Protein AF-A0A1Z9M525-F1 (afdb_monomer_lite)

Radius of gyration: 20.47 Å; chains: 1; bounding box: 75×31×43 Å

pLDDT: mean 84.36, std 9.13, range [52.97, 94.06]

Foldseek 3Di:
DEAEEEEEPLLQQPDPCVVVLLVLVLVLVVVVQAYEYEYEYEVPSDDPVSVVVVCVVCVVPCPHHYHYYYDDDADPPRAHAEYEEEPVPDDPDPRYNHYDYDPHSVCVSVSSVVSSVVSCVVPDDDDPDDDDDPPPPPPPPDDD

Secondary structure (DSSP, 8-state):
--EEEEEESTTTTTSTTHHHHHHHHHHHHHTT--EEEEEEE-TTTS-HHHHHHHHHHHTTT--S-EEEEES----TT--EEEEEEEGGG----TTEEEEEEESSGGGHHHHHHHHHHHHHHHHSPPPP-PPPP-----------

Structure (mmCIF, N/CA/C/O backbone):
data_AF-A0A1Z9M525-F1
#
_entry.id   AF-A0A1Z9M525-F1
#
loop_
_atom_site.group_PDB
_atom_site.id
_atom_site.type_symbol
_atom_site.label_atom_id
_atom_site.label_alt_id
_atom_site.label_comp_id
_atom_site.label_asym_id
_atom_site.label_entity_id
_atom_site.label_seq_id
_atom_site.pdbx_PDB_ins_code
_atom_site.Cartn_x
_atom_site.Cartn_y
_atom_site.Cartn_z
_atom_site.occupancy
_atom_site.B_iso_or_equiv
_atom_site.auth_seq_id
_atom_site.auth_comp_id
_atom_site.auth_asym_id
_atom_site.auth_atom_id
_atom_site.pdbx_PDB_model_num
ATOM 1 N N . MET A 1 1 ? 4.925 -6.271 -17.897 1.00 69.62 1 MET A N 1
ATOM 2 C CA . MET A 1 1 ? 5.299 -6.653 -16.516 1.00 69.62 1 MET A CA 1
ATOM 3 C C . MET A 1 1 ? 4.060 -6.554 -15.642 1.00 69.62 1 MET A C 1
ATOM 5 O O . MET A 1 1 ? 3.316 -5.602 -15.826 1.00 69.62 1 MET A O 1
ATOM 9 N N . LYS A 1 2 ? 3.788 -7.535 -14.770 1.00 75.19 2 LYS A N 1
ATOM 10 C CA . LYS A 1 2 ? 2.651 -7.465 -13.837 1.00 75.19 2 LYS A CA 1
ATOM 11 C C . LYS A 1 2 ? 3.128 -6.794 -12.551 1.00 75.19 2 LYS A C 1
ATOM 13 O O . LYS A 1 2 ? 4.045 -7.304 -11.916 1.00 75.19 2 LYS A O 1
ATOM 18 N N . VAL A 1 3 ? 2.536 -5.654 -12.222 1.00 87.75 3 VAL A N 1
ATOM 19 C CA . VAL A 1 3 ? 2.838 -4.876 -11.019 1.00 87.75 3 VAL A CA 1
ATOM 20 C C . VAL A 1 3 ? 1.729 -5.157 -10.009 1.00 87.75 3 VAL A C 1
ATOM 22 O O . VAL A 1 3 ? 0.554 -5.192 -10.376 1.00 87.75 3 VAL A O 1
ATOM 25 N N . ASN A 1 4 ? 2.079 -5.413 -8.755 1.00 90.81 4 ASN A N 1
ATOM 26 C CA . ASN A 1 4 ? 1.104 -5.481 -7.676 1.00 90.81 4 ASN A CA 1
ATOM 27 C C . ASN A 1 4 ? 1.599 -4.661 -6.483 1.00 90.81 4 ASN A C 1
ATOM 29 O O . ASN A 1 4 ? 2.805 -4.478 -6.305 1.00 90.81 4 ASN A O 1
ATOM 33 N N . VAL A 1 5 ? 0.652 -4.123 -5.726 1.00 92.38 5 VAL A N 1
ATOM 34 C CA . VAL A 1 5 ? 0.922 -3.371 -4.507 1.00 92.38 5 VAL A CA 1
ATOM 35 C C . VAL A 1 5 ? 0.124 -3.987 -3.377 1.00 92.38 5 VAL A C 1
ATOM 37 O O . VAL A 1 5 ? -1.062 -4.294 -3.534 1.00 92.38 5 VAL A O 1
ATOM 40 N N . ARG A 1 6 ? 0.795 -4.199 -2.252 1.00 92.69 6 ARG A N 1
ATOM 41 C CA . ARG A 1 6 ? 0.212 -4.740 -1.037 1.00 92.69 6 ARG A CA 1
ATOM 42 C C . ARG A 1 6 ? 0.287 -3.703 0.078 1.00 92.69 6 ARG A C 1
ATOM 44 O O . ARG A 1 6 ? 1.295 -3.017 0.207 1.00 92.69 6 ARG A O 1
ATOM 51 N N . MET A 1 7 ? -0.789 -3.575 0.850 1.00 92.94 7 MET A N 1
ATOM 52 C CA . MET A 1 7 ? -0.864 -2.656 1.989 1.00 92.94 7 MET A CA 1
ATOM 53 C C . MET A 1 7 ? -1.867 -3.138 3.036 1.00 92.94 7 MET A C 1
ATOM 55 O O . MET A 1 7 ? -2.770 -3.922 2.725 1.00 92.94 7 MET A O 1
ATOM 59 N N . ASN A 1 8 ? -1.712 -2.652 4.265 1.00 91.88 8 ASN A N 1
ATOM 60 C CA . ASN A 1 8 ? -2.633 -2.957 5.350 1.00 91.88 8 ASN A CA 1
ATOM 61 C C . ASN A 1 8 ? -3.851 -2.014 5.320 1.00 91.88 8 ASN A C 1
ATOM 63 O O . ASN A 1 8 ? -3.703 -0.793 5.371 1.00 91.88 8 ASN A O 1
ATOM 67 N N . LEU A 1 9 ? -5.048 -2.591 5.239 1.00 91.12 9 LEU A N 1
ATOM 68 C CA . LEU A 1 9 ? -6.333 -1.898 5.199 1.00 91.12 9 LEU A CA 1
ATOM 69 C C . LEU A 1 9 ? -6.651 -1.198 6.524 1.00 91.12 9 LEU A C 1
ATOM 71 O O . LEU A 1 9 ? -7.127 -0.064 6.515 1.00 91.12 9 LEU A O 1
ATOM 75 N N . SER A 1 10 ? -6.353 -1.831 7.663 1.00 90.06 10 SER A N 1
ATOM 76 C CA . SER A 1 10 ? -6.697 -1.284 8.986 1.00 90.06 10 SER A CA 1
ATOM 77 C C . SER A 1 10 ? -5.984 0.040 9.282 1.00 90.06 10 SER A C 1
ATOM 79 O O . SER A 1 10 ? -6.476 0.877 10.039 1.00 90.06 10 SER A O 1
ATOM 81 N N . HIS A 1 11 ? -4.838 0.275 8.640 1.00 87.94 11 HIS A N 1
ATOM 82 C CA . HIS A 1 11 ? -4.040 1.470 8.876 1.00 87.94 11 HIS A CA 1
ATOM 83 C C . HIS A 1 11 ? -4.641 2.729 8.259 1.00 87.94 11 HIS A C 1
ATOM 85 O O . HIS A 1 11 ? -4.282 3.807 8.720 1.00 87.94 11 HIS A O 1
ATOM 91 N N . PHE A 1 12 ? -5.534 2.635 7.272 1.00 89.69 12 PHE A N 1
ATOM 92 C CA . PHE A 1 12 ? -6.150 3.813 6.649 1.00 89.69 12 PHE A CA 1
ATOM 93 C C . PHE A 1 12 ? -7.679 3.810 6.674 1.00 89.69 12 PHE A C 1
ATOM 95 O O . PHE A 1 12 ? -8.269 4.867 6.476 1.00 89.69 12 PHE A O 1
ATOM 102 N N . LEU A 1 13 ? -8.319 2.672 6.937 1.00 89.44 13 LEU A N 1
ATOM 103 C CA . LEU A 1 13 ? -9.774 2.572 7.001 1.00 89.44 13 LEU A CA 1
ATOM 104 C C . LEU A 1 13 ? -10.361 3.398 8.158 1.00 89.44 13 LEU A C 1
ATOM 106 O O . LEU A 1 13 ? -9.855 3.354 9.280 1.00 89.44 13 LEU A O 1
ATOM 110 N N . ASN A 1 14 ? -11.445 4.127 7.888 1.00 86.56 14 ASN A N 1
ATOM 111 C CA . ASN A 1 14 ? -12.120 5.064 8.790 1.00 86.56 14 ASN A CA 1
ATOM 112 C C . ASN A 1 14 ? -11.228 6.219 9.291 1.00 86.56 14 ASN A C 1
ATOM 114 O O . ASN A 1 14 ? -11.523 6.843 10.316 1.00 86.56 14 ASN A O 1
ATOM 118 N N . LYS A 1 15 ? -10.138 6.539 8.580 1.00 88.38 15 LYS A N 1
ATOM 119 C CA . LYS A 1 15 ? -9.216 7.628 8.950 1.00 88.38 15 LYS A CA 1
ATOM 120 C C . LYS A 1 15 ? -9.316 8.809 8.002 1.00 88.38 15 LYS A C 1
ATOM 122 O O . LYS A 1 15 ? -9.737 8.704 6.856 1.00 88.38 15 LYS A O 1
ATOM 127 N N . LYS A 1 16 ? -8.845 9.968 8.472 1.00 88.12 16 LYS A N 1
ATOM 128 C CA . LYS A 1 16 ? -8.889 11.238 7.722 1.00 88.12 16 LYS A CA 1
ATOM 129 C C . LYS A 1 16 ? -8.166 11.184 6.370 1.00 88.12 16 LYS A C 1
ATOM 131 O O . LYS A 1 16 ? -8.457 11.990 5.493 1.00 88.12 16 LYS A O 1
ATOM 136 N N . PHE A 1 17 ? -7.206 10.275 6.209 1.00 88.25 17 PHE A N 1
ATOM 137 C CA . PHE A 1 17 ? -6.415 10.124 4.989 1.00 88.25 17 PHE A CA 1
ATOM 138 C C . PHE A 1 17 ? -6.875 8.970 4.087 1.00 88.25 17 PHE A C 1
ATOM 140 O O . PHE A 1 17 ? -6.264 8.763 3.042 1.00 88.25 17 PHE A O 1
ATOM 147 N N . GLU A 1 18 ? -7.960 8.265 4.424 1.00 88.69 18 GLU A N 1
ATOM 148 C CA . GLU A 1 18 ? -8.534 7.196 3.593 1.00 88.69 18 GLU A CA 1
ATOM 149 C C . GLU A 1 18 ? -8.792 7.672 2.160 1.00 88.69 18 GLU A C 1
ATOM 151 O O . GLU A 1 18 ? -8.277 7.116 1.191 1.00 88.69 18 GLU A O 1
ATOM 156 N N . GLU A 1 19 ? -9.506 8.788 2.022 1.00 89.25 19 GLU A N 1
ATOM 157 C CA . GLU A 1 19 ? -9.815 9.363 0.717 1.00 89.25 19 GLU A CA 1
ATOM 158 C C . GLU A 1 19 ? -8.544 9.781 -0.040 1.00 89.25 19 GLU A C 1
ATOM 160 O O . GLU A 1 19 ? -8.460 9.631 -1.260 1.00 89.25 19 GLU A O 1
ATOM 165 N N . GLN A 1 20 ? -7.514 10.247 0.673 1.00 91.25 20 GLN A N 1
ATOM 166 C CA . GLN A 1 20 ? -6.233 10.613 0.066 1.00 91.25 20 GLN A CA 1
ATOM 167 C C . GLN A 1 20 ? -5.493 9.389 -0.486 1.00 91.25 20 GLN A C 1
ATOM 169 O O . GLN A 1 20 ? -4.917 9.467 -1.574 1.00 91.25 20 GLN A O 1
ATOM 174 N N . VAL A 1 21 ? -5.535 8.257 0.224 1.00 91.19 21 VAL A N 1
ATOM 175 C CA . VAL A 1 21 ? -4.983 6.970 -0.228 1.00 91.19 21 VAL A CA 1
ATOM 176 C C . VAL A 1 21 ? -5.675 6.532 -1.518 1.00 91.19 21 VAL A C 1
ATOM 178 O O . VAL A 1 21 ? -5.000 6.257 -2.514 1.00 91.19 21 VAL A O 1
ATOM 181 N N . ILE A 1 22 ? -7.011 6.559 -1.547 1.00 90.19 22 ILE A N 1
ATOM 182 C CA . ILE A 1 22 ? -7.789 6.188 -2.737 1.00 90.19 22 ILE A CA 1
ATOM 183 C C . ILE A 1 22 ? -7.511 7.132 -3.911 1.00 90.19 22 ILE A C 1
ATOM 185 O O . ILE A 1 22 ? -7.249 6.671 -5.022 1.00 90.19 22 ILE A O 1
ATOM 189 N N . ASN A 1 23 ? -7.480 8.445 -3.674 1.00 90.81 23 ASN A N 1
ATOM 190 C CA . ASN A 1 23 ? -7.170 9.438 -4.706 1.00 90.81 23 ASN A CA 1
ATOM 191 C C . ASN A 1 23 ? -5.783 9.206 -5.328 1.00 90.81 23 ASN A C 1
ATOM 193 O O . ASN A 1 23 ? -5.609 9.341 -6.542 1.00 90.81 23 ASN A O 1
ATOM 197 N N . LYS A 1 24 ? -4.784 8.831 -4.519 1.00 90.31 24 LYS A N 1
ATOM 198 C CA . LYS A 1 24 ? -3.447 8.487 -5.024 1.00 90.31 24 LYS A CA 1
ATOM 199 C C . LYS A 1 24 ? -3.460 7.212 -5.858 1.00 90.31 24 LYS A C 1
ATOM 201 O O . LYS A 1 24 ? -2.864 7.202 -6.933 1.00 90.31 24 LYS A O 1
ATOM 206 N N . LEU A 1 25 ? -4.144 6.166 -5.404 1.00 89.62 25 LEU A N 1
ATOM 207 C CA . LEU A 1 25 ? -4.290 4.919 -6.157 1.00 89.62 25 LEU A CA 1
ATOM 208 C C . LEU A 1 25 ? -4.963 5.155 -7.520 1.00 89.62 25 LEU A C 1
ATOM 210 O O . LEU A 1 25 ? -4.487 4.660 -8.547 1.00 89.62 25 LEU A O 1
ATOM 214 N N . GLU A 1 26 ? -6.013 5.975 -7.549 1.00 88.44 26 GLU A N 1
ATOM 215 C CA . GLU A 1 26 ? -6.703 6.377 -8.777 1.00 88.44 26 GLU A CA 1
ATOM 216 C C . GLU A 1 26 ? -5.766 7.152 -9.716 1.00 88.44 26 GLU A C 1
ATOM 218 O O . GLU A 1 26 ? -5.701 6.870 -10.914 1.00 88.44 26 GLU A O 1
ATOM 223 N N . LYS A 1 27 ? -4.973 8.085 -9.175 1.00 88.75 27 LYS A N 1
ATOM 224 C CA . LYS A 1 27 ? -3.974 8.838 -9.945 1.00 88.75 27 LYS A CA 1
ATOM 225 C C . LYS A 1 27 ? -2.918 7.924 -10.570 1.00 88.75 27 LYS A C 1
ATOM 227 O O . LYS A 1 27 ? -2.604 8.080 -11.744 1.00 88.75 27 LYS A O 1
ATOM 232 N N . ILE A 1 28 ? -2.413 6.944 -9.822 1.00 87.44 28 ILE A N 1
ATOM 233 C CA . ILE A 1 28 ? -1.436 5.969 -10.332 1.00 87.44 28 ILE A CA 1
ATOM 234 C C . ILE A 1 28 ? -2.041 5.136 -11.466 1.00 87.44 28 ILE A C 1
ATOM 236 O O . ILE A 1 28 ? -1.365 4.830 -12.447 1.00 87.44 28 ILE A O 1
ATOM 240 N N . HIS A 1 29 ? -3.322 4.782 -11.356 1.00 84.75 29 HIS A N 1
ATOM 241 C CA . HIS A 1 29 ? -4.015 4.055 -12.412 1.00 84.75 29 HIS A CA 1
ATOM 242 C C . HIS A 1 29 ? -4.194 4.905 -13.682 1.00 84.75 29 HIS A C 1
ATOM 244 O O . HIS A 1 29 ? -3.995 4.401 -14.789 1.00 84.75 29 HIS A O 1
ATOM 250 N N . LYS A 1 30 ? -4.502 6.204 -13.530 1.00 84.50 30 LYS A N 1
ATOM 251 C CA . LYS A 1 30 ? -4.602 7.170 -14.642 1.00 84.50 30 LYS A CA 1
ATOM 252 C C . LYS A 1 30 ? -3.288 7.345 -15.403 1.00 84.50 30 LYS A C 1
ATOM 254 O O . LYS A 1 30 ? -3.324 7.500 -16.620 1.00 84.50 30 LYS A O 1
ATOM 259 N N . ASP A 1 31 ? -2.143 7.190 -14.740 1.00 82.56 31 ASP A N 1
ATOM 260 C CA . ASP A 1 31 ? -0.813 7.188 -15.374 1.00 82.56 31 ASP A CA 1
ATOM 261 C C . ASP A 1 31 ? -0.544 5.913 -16.220 1.00 82.56 31 ASP A C 1
ATOM 263 O O . ASP A 1 31 ? 0.596 5.592 -16.555 1.00 82.56 31 ASP A O 1
ATOM 267 N N . SER A 1 32 ? -1.602 5.185 -16.615 1.00 73.94 32 SER A N 1
ATOM 268 C CA . SER A 1 32 ? -1.595 3.981 -17.463 1.00 73.94 32 SER A CA 1
ATOM 269 C C . SER A 1 32 ? -0.840 2.784 -16.876 1.00 73.94 32 SER A C 1
ATOM 271 O O . SER A 1 32 ? -0.532 1.812 -17.574 1.00 73.94 32 SER A O 1
ATOM 273 N N . ILE A 1 33 ? -0.584 2.807 -15.568 1.00 78.25 33 ILE A N 1
ATOM 274 C CA . ILE A 1 33 ? 0.035 1.703 -14.843 1.00 78.25 33 ILE A CA 1
ATOM 275 C C . ILE A 1 33 ? -1.063 0.690 -14.502 1.00 78.25 33 ILE A C 1
ATOM 277 O O . ILE A 1 33 ? -1.929 0.922 -13.658 1.00 78.25 33 ILE A O 1
ATOM 281 N N . LYS A 1 34 ? -1.033 -0.470 -15.162 1.00 82.69 34 LYS A N 1
ATOM 282 C CA . LYS A 1 34 ? -1.912 -1.600 -14.828 1.00 82.69 34 LYS A CA 1
ATOM 283 C C . LYS A 1 34 ? -1.325 -2.360 -13.643 1.00 82.69 34 LYS A C 1
ATOM 285 O O . LYS A 1 34 ? -0.282 -3.002 -13.787 1.00 82.69 34 LYS A O 1
ATOM 290 N N . TYR A 1 35 ? -2.004 -2.317 -12.501 1.00 87.44 35 TYR A N 1
ATOM 291 C CA . TYR A 1 35 ? -1.576 -3.015 -11.294 1.00 87.44 35 TYR A CA 1
ATOM 292 C C . TYR A 1 35 ? -2.721 -3.731 -10.578 1.00 87.44 35 TYR A C 1
ATOM 294 O O . TYR A 1 35 ? -3.896 -3.474 -10.833 1.00 87.44 35 TYR A O 1
ATOM 302 N N . TYR A 1 36 ? -2.345 -4.652 -9.693 1.00 90.44 36 TYR A N 1
ATOM 303 C CA . TYR A 1 36 ? -3.247 -5.359 -8.788 1.00 90.44 36 TYR A CA 1
ATOM 304 C C . TYR A 1 36 ? -3.064 -4.833 -7.367 1.00 90.44 36 TYR A C 1
ATOM 306 O O . TYR A 1 36 ? -1.931 -4.753 -6.893 1.00 90.44 36 TYR A O 1
ATOM 314 N N . LEU A 1 37 ? -4.159 -4.499 -6.692 1.00 9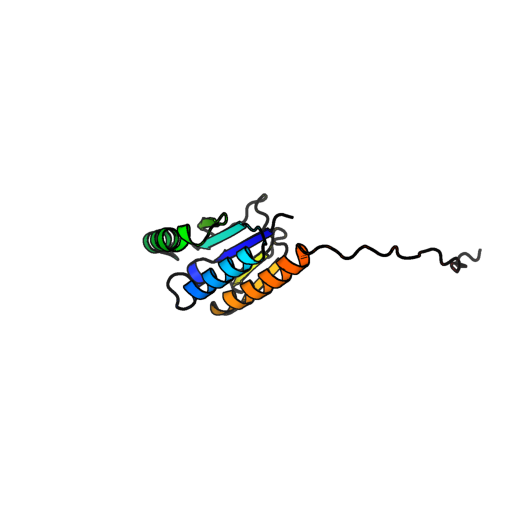1.31 37 LEU A N 1
ATOM 315 C CA . LEU A 1 37 ? -4.134 -4.056 -5.301 1.00 91.31 37 LEU A CA 1
ATOM 316 C C . LEU A 1 37 ? -4.459 -5.235 -4.386 1.00 91.31 37 LEU A C 1
ATOM 318 O O . LEU A 1 37 ? -5.452 -5.926 -4.596 1.00 91.31 37 LEU A O 1
ATOM 322 N N . THR A 1 38 ? -3.621 -5.476 -3.383 1.00 92.38 38 THR A N 1
ATOM 323 C CA . THR A 1 38 ? -3.880 -6.453 -2.321 1.00 92.38 38 THR A CA 1
ATOM 324 C C . THR A 1 38 ? -3.950 -5.728 -0.988 1.00 92.38 38 THR A C 1
ATOM 326 O O . THR A 1 38 ? -2.958 -5.191 -0.503 1.00 92.38 38 THR A O 1
ATOM 329 N N . LEU A 1 39 ? -5.132 -5.716 -0.400 1.00 92.62 39 LEU A N 1
ATOM 330 C CA . LEU A 1 39 ? -5.399 -5.174 0.917 1.00 92.62 39 LEU A CA 1
ATOM 331 C C . LEU A 1 39 ? -5.453 -6.338 1.897 1.00 92.62 39 LEU A C 1
ATOM 333 O O . LEU A 1 39 ? -6.068 -7.365 1.612 1.00 92.62 39 LEU A O 1
ATOM 337 N N . TRP A 1 40 ? -4.798 -6.200 3.037 1.00 92.50 40 TRP A N 1
ATOM 338 C CA . TRP A 1 40 ? -4.885 -7.190 4.102 1.00 92.50 40 TRP A CA 1
ATOM 339 C C . TRP A 1 40 ? -5.202 -6.521 5.430 1.00 92.50 40 TRP A C 1
ATOM 341 O O . TRP A 1 40 ? -4.943 -5.335 5.577 1.00 92.50 40 TRP A O 1
ATOM 351 N N . TYR A 1 41 ? -5.790 -7.246 6.370 1.00 91.44 41 TYR A N 1
ATOM 352 C CA . TYR A 1 41 ? -6.029 -6.761 7.729 1.00 91.44 41 TYR A CA 1
ATOM 353 C C . TYR A 1 41 ? -5.925 -7.919 8.714 1.00 91.44 41 TYR A C 1
ATOM 355 O O . TYR A 1 41 ? -6.176 -9.066 8.348 1.00 91.44 41 TYR A O 1
ATOM 363 N N . GLU A 1 42 ? -5.542 -7.635 9.953 1.00 88.19 42 GLU A N 1
ATOM 364 C CA . GLU A 1 42 ? -5.484 -8.651 11.008 1.00 88.19 42 GLU A CA 1
ATOM 365 C C . GLU A 1 42 ? -6.897 -9.038 11.448 1.00 88.19 42 GLU A C 1
ATOM 367 O O . GLU A 1 42 ? -7.803 -8.197 11.458 1.00 88.19 42 GLU A O 1
ATOM 372 N N . ASP A 1 43 ? -7.098 -10.302 11.817 1.00 85.62 43 ASP A N 1
ATOM 373 C CA . ASP A 1 43 ? -8.402 -10.755 12.293 1.00 85.62 43 ASP A CA 1
ATOM 374 C C . ASP A 1 43 ? -8.815 -9.973 13.553 1.00 85.62 43 ASP A C 1
ATOM 376 O O . ASP A 1 43 ? -8.019 -9.759 14.466 1.00 85.62 43 ASP A O 1
ATOM 380 N N . GLY A 1 44 ? -10.044 -9.460 13.564 1.00 81.56 44 GLY A N 1
ATOM 381 C CA . GLY A 1 44 ? -10.552 -8.572 14.615 1.00 81.56 44 GLY A CA 1
ATOM 382 C C . GLY A 1 44 ? -10.087 -7.108 14.561 1.00 81.56 44 GLY A C 1
ATOM 383 O O . GLY A 1 44 ? -10.645 -6.286 15.287 1.00 81.56 44 GLY A O 1
ATOM 384 N N . SER A 1 45 ? -9.136 -6.734 13.692 1.00 82.94 45 SER A N 1
ATOM 385 C CA . SER A 1 45 ? -8.681 -5.331 13.576 1.00 82.94 45 SER A CA 1
ATOM 386 C C . SER A 1 45 ? -9.685 -4.414 12.872 1.00 82.94 45 SER A C 1
ATOM 388 O O . SER A 1 45 ? -9.680 -3.201 13.077 1.00 82.94 45 SER A O 1
ATOM 390 N N . VAL A 1 46 ? -10.563 -4.988 12.047 1.00 85.56 46 VAL A N 1
ATOM 391 C CA . VAL A 1 46 ? -11.563 -4.263 11.263 1.00 85.56 46 VAL A CA 1
ATOM 392 C C . VAL A 1 46 ? -12.920 -4.944 11.408 1.00 85.56 46 VAL A C 1
ATOM 394 O O . VAL A 1 46 ? -13.020 -6.169 11.334 1.00 85.56 46 VAL A O 1
ATOM 397 N N . LYS A 1 47 ? -13.992 -4.158 11.573 1.00 88.12 47 LYS A N 1
ATOM 398 C CA . LYS A 1 47 ? -15.358 -4.696 11.586 1.00 88.12 47 LYS A CA 1
ATOM 399 C C . LYS A 1 47 ? -15.789 -5.063 10.171 1.00 88.12 47 LYS A C 1
ATOM 401 O O . LYS A 1 47 ? -15.578 -4.299 9.232 1.00 88.12 47 LYS A O 1
ATOM 406 N N . SER A 1 48 ? -16.485 -6.186 10.016 1.00 85.44 48 SER A N 1
ATOM 407 C CA . SER A 1 48 ? -16.987 -6.618 8.704 1.00 85.44 48 SER A CA 1
ATOM 408 C C . SER A 1 48 ? -17.887 -5.575 8.030 1.00 85.44 48 SER A C 1
ATOM 410 O O . SER A 1 48 ? -17.901 -5.485 6.804 1.00 85.44 48 SER A O 1
ATOM 412 N N . ASP A 1 49 ? -18.607 -4.768 8.811 1.00 88.12 49 ASP A N 1
ATOM 413 C CA . ASP A 1 49 ? -19.457 -3.696 8.285 1.00 88.12 49 ASP A CA 1
ATOM 414 C C . ASP A 1 49 ? -18.644 -2.543 7.681 1.00 88.12 49 ASP A C 1
ATOM 416 O O . ASP A 1 49 ? -19.024 -2.015 6.636 1.00 88.12 49 ASP A O 1
ATOM 420 N N . ASP A 1 50 ? -17.486 -2.215 8.263 1.00 88.75 50 ASP A N 1
ATOM 421 C CA . ASP A 1 50 ? -16.583 -1.192 7.726 1.00 88.75 50 ASP A CA 1
ATOM 422 C C . ASP A 1 50 ? -15.965 -1.648 6.396 1.00 88.75 50 ASP A C 1
ATOM 424 O O . ASP A 1 50 ? -15.890 -0.872 5.445 1.00 88.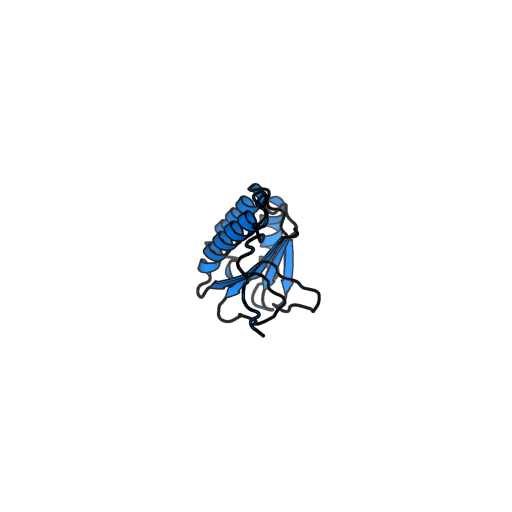75 50 ASP A O 1
ATOM 428 N N . VAL A 1 51 ? -15.601 -2.933 6.281 1.00 87.94 51 VAL A N 1
ATOM 429 C CA . VAL A 1 51 ? -15.107 -3.507 5.014 1.00 87.94 51 VAL A CA 1
ATOM 430 C C . VAL A 1 51 ? -16.190 -3.472 3.937 1.00 87.94 51 VAL A C 1
ATOM 432 O O . VAL A 1 51 ? -15.916 -3.101 2.798 1.00 87.94 51 VAL A O 1
ATOM 435 N N . LYS A 1 52 ? -17.435 -3.834 4.277 1.00 88.62 52 LYS A N 1
ATOM 436 C CA . LYS A 1 52 ? -18.559 -3.773 3.328 1.00 88.62 52 LYS A CA 1
ATOM 437 C C . LYS A 1 52 ? -18.802 -2.348 2.847 1.00 88.62 52 LYS A C 1
ATOM 439 O O . LYS A 1 52 ? -18.973 -2.142 1.648 1.00 88.62 52 LYS A O 1
ATOM 444 N N . ARG A 1 53 ? -18.788 -1.377 3.763 1.00 90.62 53 ARG A N 1
ATOM 445 C CA . ARG A 1 53 ? -18.915 0.041 3.426 1.00 90.62 53 ARG A CA 1
ATOM 446 C C . ARG A 1 53 ? -17.797 0.484 2.485 1.00 90.62 53 ARG A C 1
ATOM 448 O O . ARG A 1 53 ? -18.092 1.056 1.444 1.00 90.62 53 ARG A O 1
ATOM 455 N N . PHE A 1 54 ? -16.548 0.148 2.801 1.00 89.06 54 PHE A N 1
ATOM 456 C CA . PHE A 1 54 ? -15.398 0.457 1.953 1.00 89.06 54 PHE A CA 1
ATOM 457 C C . PHE A 1 54 ? -15.563 -0.090 0.529 1.00 89.06 54 PHE A C 1
ATOM 459 O O . PHE A 1 54 ? -15.328 0.618 -0.448 1.00 89.06 54 PHE A O 1
ATOM 466 N N . ILE A 1 55 ? -16.004 -1.345 0.399 1.00 87.62 55 ILE A N 1
ATOM 467 C CA . ILE A 1 55 ? -16.254 -1.956 -0.909 1.00 87.62 55 ILE A CA 1
ATOM 468 C C . ILE A 1 55 ? -17.334 -1.168 -1.656 1.00 87.62 55 ILE A C 1
ATOM 470 O O . ILE A 1 55 ? -17.092 -0.755 -2.781 1.00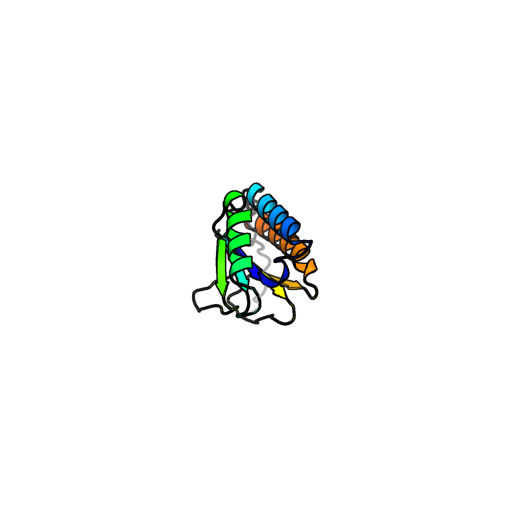 87.62 55 ILE A O 1
ATOM 474 N N . LEU A 1 56 ? -18.484 -0.894 -1.037 1.00 88.38 56 LEU A N 1
ATOM 475 C CA . LEU A 1 56 ? -19.589 -0.179 -1.691 1.00 88.38 56 LEU A CA 1
ATOM 476 C C . LEU A 1 56 ? -19.224 1.261 -2.091 1.00 88.38 56 LEU A C 1
ATOM 478 O O . LEU A 1 56 ? -19.590 1.709 -3.180 1.00 88.38 56 LEU A O 1
ATOM 482 N N . ASP A 1 57 ? -18.490 1.968 -1.232 1.00 87.44 57 ASP A N 1
ATOM 483 C CA . ASP A 1 57 ? -18.109 3.367 -1.439 1.00 87.44 57 ASP A CA 1
ATOM 484 C C . ASP A 1 57 ? -17.073 3.506 -2.570 1.00 87.44 57 ASP A C 1
ATOM 486 O O . ASP A 1 57 ? -17.117 4.462 -3.355 1.00 87.44 57 ASP A O 1
ATOM 490 N N . TYR A 1 58 ? -16.160 2.535 -2.702 1.00 84.62 58 TYR A N 1
ATOM 491 C CA . TYR A 1 58 ? -15.022 2.636 -3.617 1.00 84.62 58 TYR A CA 1
ATOM 492 C C . TYR A 1 58 ? -15.037 1.665 -4.801 1.00 84.62 58 TYR A C 1
ATOM 494 O O . TYR A 1 58 ? -14.242 1.860 -5.718 1.00 84.62 58 TYR A O 1
ATOM 502 N N . GLU A 1 59 ? -15.953 0.697 -4.878 1.00 81.56 59 GLU A N 1
ATOM 503 C CA . GLU A 1 59 ? -16.089 -0.229 -6.020 1.00 81.56 59 GLU A CA 1
ATOM 504 C C . GLU A 1 59 ? -16.261 0.522 -7.346 1.00 81.56 59 GLU A C 1
ATOM 506 O O . GLU A 1 59 ? -15.638 0.185 -8.353 1.00 81.56 59 GLU A O 1
ATOM 511 N N . LYS A 1 60 ? -17.039 1.610 -7.338 1.00 79.44 60 LYS A N 1
ATOM 512 C CA . LYS A 1 60 ? -17.248 2.448 -8.528 1.00 79.44 60 LYS A CA 1
ATOM 513 C C . LYS A 1 60 ? -16.020 3.268 -8.925 1.00 79.44 60 LYS A C 1
ATOM 515 O O . LYS A 1 60 ? -15.966 3.724 -10.059 1.00 79.44 60 LYS A O 1
ATOM 520 N N . ARG A 1 61 ? -15.078 3.502 -8.006 1.00 78.31 61 ARG A N 1
ATOM 521 C CA . ARG A 1 61 ? -13.892 4.356 -8.213 1.00 78.31 61 ARG A CA 1
ATOM 522 C C . ARG A 1 61 ? -12.628 3.539 -8.488 1.00 78.31 61 ARG A C 1
ATOM 524 O O . ARG A 1 61 ? -11.770 3.949 -9.267 1.00 78.31 61 ARG A O 1
ATOM 531 N N . LEU A 1 62 ? -12.514 2.369 -7.867 1.00 76.25 62 LEU A N 1
ATOM 532 C CA . LEU A 1 62 ? -11.401 1.436 -8.001 1.00 76.25 62 LEU A CA 1
ATOM 533 C C . LEU A 1 62 ? -11.651 0.493 -9.185 1.00 76.25 62 LEU A C 1
ATOM 535 O O . LEU A 1 62 ? -11.945 -0.685 -9.020 1.00 76.25 62 LEU A O 1
ATOM 539 N N . HIS A 1 63 ? -11.491 1.000 -10.409 1.00 70.50 63 HIS A N 1
ATOM 540 C CA . HIS A 1 63 ? -11.685 0.219 -11.644 1.00 70.50 63 HIS A CA 1
ATOM 541 C C . HIS A 1 63 ? -10.613 -0.857 -11.914 1.00 70.50 63 HIS A C 1
ATOM 543 O O . HIS A 1 63 ? -10.562 -1.435 -13.001 1.00 70.50 63 HIS A O 1
ATOM 549 N N . PHE A 1 64 ? -9.733 -1.137 -10.955 1.00 80.25 64 PHE A N 1
ATOM 550 C CA . PHE A 1 64 ? -8.676 -2.136 -11.074 1.00 80.25 64 PHE A CA 1
ATOM 551 C C . PHE A 1 64 ? -8.859 -3.246 -10.042 1.00 80.25 64 PHE A C 1
ATOM 553 O O . PHE A 1 64 ? -9.425 -3.065 -8.965 1.00 80.25 64 PHE A O 1
ATOM 560 N N . LYS A 1 65 ? -8.367 -4.436 -10.393 1.00 84.38 65 LYS A N 1
ATOM 561 C CA . LYS A 1 65 ? -8.568 -5.644 -9.595 1.00 84.38 65 LYS A CA 1
ATOM 562 C C . LYS A 1 65 ? -7.954 -5.472 -8.200 1.00 84.38 65 LYS A C 1
ATOM 564 O O . LYS A 1 65 ? -6.732 -5.379 -8.058 1.00 84.38 65 LYS A O 1
ATOM 569 N N . THR A 1 66 ? -8.833 -5.493 -7.202 1.00 88.62 66 THR A N 1
ATOM 570 C CA . THR A 1 66 ? -8.520 -5.371 -5.778 1.00 88.62 66 THR A CA 1
ATOM 571 C C . THR A 1 66 ? -8.855 -6.685 -5.079 1.00 88.62 66 THR A C 1
ATOM 573 O O . THR A 1 66 ? -9.916 -7.258 -5.312 1.00 88.62 66 THR A O 1
ATOM 576 N N . ASN A 1 67 ? -7.935 -7.194 -4.265 1.00 89.31 67 ASN A N 1
ATOM 577 C CA . ASN A 1 67 ? -8.120 -8.384 -3.442 1.00 89.31 67 ASN A CA 1
ATOM 578 C C . ASN A 1 67 ? -8.010 -7.979 -1.971 1.00 89.31 67 ASN A C 1
ATOM 580 O O . ASN A 1 67 ? -7.044 -7.312 -1.611 1.00 89.31 67 ASN A O 1
ATOM 584 N N . ILE A 1 68 ? -8.984 -8.359 -1.147 1.00 90.12 68 ILE A N 1
ATOM 585 C CA . ILE A 1 68 ? -8.992 -8.086 0.291 1.00 90.12 68 ILE A CA 1
ATOM 586 C C . ILE A 1 68 ? -8.893 -9.425 1.020 1.00 90.12 68 ILE A C 1
ATOM 588 O O . ILE A 1 68 ? -9.745 -10.290 0.821 1.00 90.12 68 ILE A O 1
ATOM 592 N N . LYS A 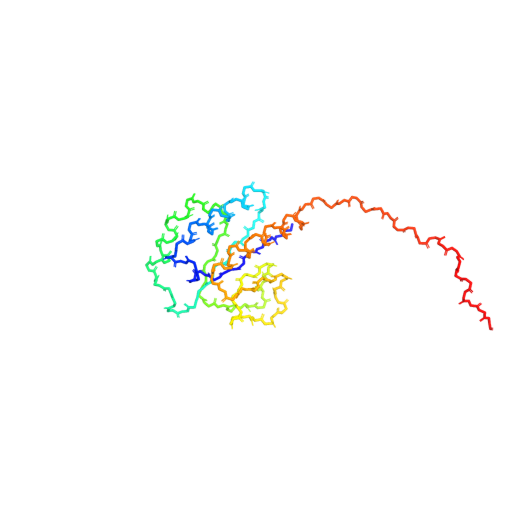1 69 ? -7.868 -9.597 1.858 1.00 90.25 69 LYS A N 1
ATOM 593 C CA . LYS A 1 69 ? -7.625 -10.830 2.620 1.00 90.25 69 LYS A CA 1
ATOM 594 C C . LYS A 1 69 ? -7.516 -10.575 4.124 1.00 90.25 69 LYS A C 1
ATOM 596 O O . LYS A 1 69 ? -7.094 -9.503 4.546 1.00 90.25 69 LYS A O 1
ATOM 601 N N . VAL A 1 70 ? -7.876 -11.580 4.915 1.00 90.12 70 VAL A N 1
ATOM 602 C CA . VAL A 1 70 ? -7.613 -11.606 6.359 1.00 90.12 70 VAL A CA 1
ATOM 603 C C . VAL A 1 70 ? -6.220 -12.193 6.575 1.00 90.12 70 VAL A C 1
ATOM 605 O O . VAL A 1 70 ? -5.879 -13.196 5.949 1.00 90.12 70 VAL A O 1
ATOM 608 N N . GLY A 1 71 ? -5.429 -11.571 7.443 1.00 86.31 71 GLY A N 1
ATOM 609 C CA . GLY A 1 71 ? -4.066 -11.979 7.763 1.00 86.31 71 GLY A CA 1
ATOM 610 C C . GLY A 1 71 ? -3.014 -11.497 6.763 1.00 86.31 71 GLY A C 1
ATOM 611 O O . GLY A 1 71 ? -3.291 -11.143 5.608 1.00 86.31 71 GLY A O 1
ATOM 612 N N . ASP A 1 72 ? -1.768 -11.476 7.224 1.00 84.69 72 ASP A N 1
ATOM 613 C CA . ASP A 1 72 ? -0.619 -10.996 6.466 1.00 84.69 72 ASP A CA 1
ATOM 614 C C . ASP A 1 72 ? 0.191 -12.130 5.803 1.00 84.69 72 ASP A C 1
ATOM 616 O O . ASP A 1 72 ? 1.168 -11.872 5.090 1.00 84.69 72 ASP A O 1
ATOM 620 N N . ASP A 1 73 ? -0.254 -13.375 5.947 1.00 83.75 7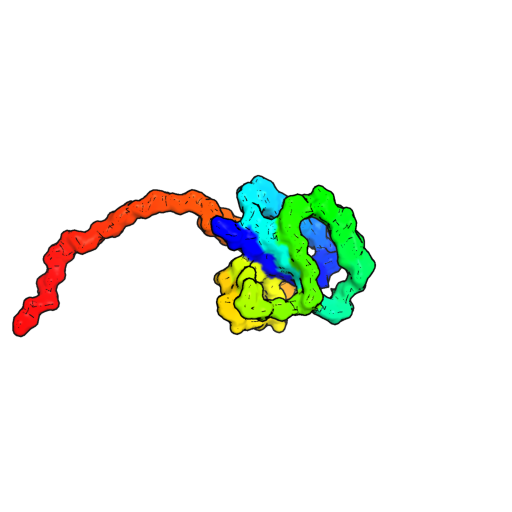3 ASP A N 1
ATOM 621 C CA . ASP A 1 73 ? 0.453 -14.541 5.438 1.00 83.75 73 ASP A CA 1
ATOM 622 C C . ASP A 1 73 ? 0.647 -14.496 3.917 1.00 83.75 73 ASP A C 1
ATOM 624 O O . ASP A 1 73 ? -0.255 -14.157 3.139 1.00 83.75 73 ASP A O 1
ATOM 628 N N . LEU A 1 74 ? 1.860 -14.848 3.486 1.00 83.38 74 LEU A N 1
ATOM 629 C CA . LEU A 1 74 ? 2.226 -15.023 2.083 1.00 83.38 74 LEU A CA 1
ATOM 630 C C . LEU A 1 74 ? 2.516 -16.496 1.830 1.00 83.38 74 LEU A C 1
ATOM 632 O O . LEU A 1 74 ? 3.520 -17.023 2.317 1.00 83.38 74 LEU A O 1
ATOM 636 N N . GLY A 1 75 ? 1.675 -17.151 1.033 1.00 80.88 75 GLY A N 1
ATOM 637 C CA . GLY A 1 75 ? 1.916 -18.510 0.575 1.00 80.88 75 GLY A CA 1
ATOM 638 C C . GLY A 1 75 ? 3.123 -18.606 -0.371 1.00 80.88 75 GLY A C 1
ATOM 639 O O . GLY A 1 75 ? 3.648 -17.596 -0.844 1.00 80.88 75 GLY A O 1
ATOM 640 N N . PRO A 1 76 ? 3.582 -19.824 -0.708 1.00 78.94 76 PRO A N 1
ATOM 641 C CA . PRO A 1 76 ? 4.713 -20.027 -1.620 1.00 78.94 76 PRO A CA 1
ATOM 642 C C . PRO A 1 76 ? 4.534 -19.392 -3.007 1.00 78.94 76 PRO A C 1
ATOM 644 O O . PRO A 1 76 ? 5.519 -18.977 -3.612 1.00 78.94 76 PRO A O 1
ATOM 647 N N . ASN A 1 77 ? 3.290 -19.290 -3.482 1.00 81.25 77 ASN A N 1
ATOM 648 C CA . ASN A 1 77 ? 2.940 -18.727 -4.788 1.00 81.25 77 ASN A CA 1
ATOM 649 C C . ASN A 1 77 ? 2.542 -17.242 -4.727 1.00 81.25 77 ASN A C 1
ATOM 651 O O . ASN A 1 77 ? 2.273 -16.637 -5.768 1.00 81.25 77 ASN A O 1
ATOM 655 N N . ASP A 1 78 ? 2.516 -16.648 -3.532 1.00 84.00 78 ASP A N 1
ATOM 656 C CA . ASP A 1 78 ? 2.150 -15.250 -3.347 1.00 84.00 78 ASP A CA 1
ATOM 657 C C . ASP A 1 78 ? 3.386 -14.374 -3.512 1.00 84.00 78 ASP A C 1
ATOM 659 O O . ASP A 1 78 ? 4.183 -14.181 -2.593 1.00 84.00 78 ASP A O 1
ATOM 663 N N . PHE A 1 79 ? 3.554 -13.847 -4.721 1.00 87.62 79 PHE A N 1
ATOM 664 C CA . PHE A 1 79 ? 4.606 -12.888 -5.021 1.00 87.62 79 PHE A CA 1
ATOM 665 C C . PHE A 1 79 ? 4.090 -11.456 -4.881 1.00 87.62 79 PHE A C 1
ATOM 667 O O . PHE A 1 79 ? 3.132 -11.066 -5.557 1.00 87.62 79 PHE A O 1
ATOM 674 N N . VAL A 1 80 ? 4.771 -10.653 -4.064 1.00 90.50 80 VAL A N 1
ATOM 675 C CA . VAL A 1 80 ? 4.475 -9.231 -3.878 1.00 90.50 80 VAL A CA 1
ATOM 676 C C . VAL A 1 80 ? 5.564 -8.401 -4.549 1.00 90.50 80 VAL A C 1
ATOM 678 O O . VAL A 1 80 ? 6.751 -8.500 -4.249 1.00 90.50 80 VAL A O 1
ATOM 681 N N . TRP A 1 81 ? 5.167 -7.562 -5.492 1.00 92.00 81 TRP A N 1
ATOM 682 C CA . TRP A 1 81 ? 6.070 -6.694 -6.223 1.00 92.00 81 TRP A CA 1
ATOM 683 C C . TRP A 1 81 ? 6.420 -5.448 -5.407 1.00 92.00 81 TRP A C 1
ATOM 685 O O . TRP A 1 81 ? 7.596 -5.106 -5.333 1.00 92.00 81 TRP A O 1
ATOM 695 N N . PHE A 1 82 ? 5.442 -4.809 -4.763 1.00 93.31 82 PHE A N 1
ATOM 696 C CA . PHE A 1 82 ? 5.681 -3.693 -3.848 1.00 93.31 82 PHE A CA 1
ATOM 697 C C . PHE A 1 82 ? 4.856 -3.856 -2.574 1.00 93.31 82 PHE A C 1
ATOM 699 O O . PHE A 1 82 ? 3.630 -3.913 -2.643 1.00 93.31 82 PHE A O 1
ATOM 706 N N . ASP A 1 83 ? 5.520 -3.931 -1.426 1.00 92.88 83 ASP A N 1
ATOM 707 C CA . ASP A 1 83 ? 4.874 -4.072 -0.121 1.00 92.88 83 ASP A CA 1
ATOM 708 C C . ASP A 1 83 ? 5.029 -2.781 0.688 1.00 92.88 83 ASP A C 1
ATOM 710 O O . ASP A 1 83 ? 6.145 -2.299 0.881 1.00 92.88 83 ASP A O 1
ATOM 714 N N . ILE A 1 84 ? 3.912 -2.200 1.124 1.00 93.88 84 ILE A N 1
ATOM 715 C CA . ILE A 1 84 ? 3.866 -1.017 1.991 1.00 93.88 84 ILE A CA 1
ATOM 716 C C . ILE A 1 84 ? 3.423 -1.505 3.366 1.00 93.88 84 ILE A C 1
ATOM 718 O O . ILE A 1 84 ? 2.263 -1.881 3.547 1.00 93.88 84 ILE A O 1
ATOM 722 N N . ILE A 1 85 ? 4.352 -1.528 4.321 1.00 92.06 85 ILE A N 1
ATOM 723 C CA . ILE A 1 85 ? 4.146 -2.187 5.613 1.00 92.06 85 ILE A CA 1
ATOM 724 C C . ILE A 1 85 ? 4.684 -1.359 6.778 1.00 92.06 85 ILE A C 1
ATOM 726 O O . ILE A 1 85 ? 5.649 -0.607 6.641 1.00 92.06 85 ILE A O 1
ATOM 730 N N . ASP A 1 86 ? 4.047 -1.504 7.934 1.00 90.62 86 ASP A N 1
ATOM 731 C CA . ASP A 1 86 ? 4.528 -0.912 9.176 1.00 90.62 86 ASP A CA 1
ATOM 732 C C . ASP A 1 86 ? 5.809 -1.605 9.664 1.00 90.62 86 ASP A C 1
ATOM 734 O O . ASP A 1 86 ? 6.000 -2.804 9.447 1.00 90.62 86 ASP A O 1
ATOM 738 N N . ALA A 1 87 ? 6.680 -0.859 10.343 1.00 86.44 87 ALA A N 1
ATOM 739 C CA . ALA A 1 87 ? 7.933 -1.355 10.903 1.00 86.44 87 ALA A CA 1
ATOM 740 C C . ALA A 1 87 ? 7.753 -2.546 11.856 1.00 86.44 87 ALA A C 1
ATOM 742 O O . ALA A 1 87 ? 8.620 -3.423 11.884 1.00 86.44 87 ALA A O 1
ATOM 743 N N . GLY A 1 88 ? 6.638 -2.609 12.591 1.00 81.25 88 GLY A N 1
ATOM 744 C CA . GLY A 1 88 ? 6.325 -3.718 13.493 1.00 81.25 88 GLY A CA 1
ATOM 745 C C . GLY A 1 88 ? 6.011 -5.030 12.771 1.00 81.25 88 GLY A C 1
ATOM 746 O O . GLY A 1 88 ? 6.327 -6.097 13.286 1.00 81.25 88 GLY A O 1
ATOM 747 N N . ASN A 1 89 ? 5.477 -4.951 11.549 1.00 80.81 89 ASN A N 1
ATOM 748 C CA . ASN A 1 89 ? 5.000 -6.105 10.781 1.00 80.81 89 ASN A CA 1
ATOM 749 C C . ASN A 1 89 ? 5.966 -6.516 9.656 1.00 80.81 89 ASN A C 1
ATOM 751 O O . ASN A 1 89 ? 5.623 -7.310 8.782 1.00 80.81 89 ASN A O 1
ATOM 755 N N . VAL A 1 90 ? 7.195 -5.988 9.650 1.00 79.62 90 VAL A N 1
ATOM 756 C CA . VAL A 1 90 ? 8.193 -6.293 8.617 1.00 79.62 90 VAL A CA 1
ATOM 757 C C . VAL A 1 90 ? 8.559 -7.775 8.636 1.00 79.62 90 VAL A C 1
ATOM 759 O O . VAL A 1 90 ? 9.315 -8.244 9.488 1.00 79.62 90 VAL A O 1
ATOM 762 N N . ASN A 1 91 ? 8.102 -8.500 7.619 1.00 71.06 91 ASN A N 1
ATOM 763 C CA . ASN A 1 91 ? 8.484 -9.886 7.413 1.00 71.06 91 ASN A CA 1
ATOM 764 C C . ASN A 1 91 ? 9.654 -9.987 6.421 1.00 71.06 91 ASN A C 1
ATOM 766 O O . ASN A 1 91 ? 9.562 -9.553 5.271 1.00 71.06 91 ASN A O 1
ATOM 770 N N . LYS A 1 92 ? 10.769 -10.590 6.850 1.00 67.50 92 LYS A N 1
ATOM 771 C CA . LYS A 1 92 ? 11.951 -10.823 6.005 1.00 67.50 92 LYS A CA 1
ATOM 772 C C . LYS A 1 92 ? 11.727 -12.051 5.121 1.00 67.50 92 LYS A C 1
ATOM 774 O O . LYS A 1 92 ? 12.347 -13.093 5.320 1.00 67.50 92 LYS A O 1
ATOM 779 N N . THR A 1 93 ? 10.831 -11.938 4.144 1.00 73.06 93 THR A N 1
ATOM 780 C CA . THR A 1 93 ? 10.612 -12.992 3.144 1.00 73.06 93 THR A CA 1
ATOM 781 C C . THR A 1 93 ? 11.223 -12.614 1.799 1.00 73.06 93 THR A C 1
ATOM 783 O O . THR A 1 93 ? 11.143 -11.472 1.358 1.00 73.06 93 THR A O 1
ATOM 786 N N . ASN A 1 94 ? 11.752 -13.601 1.073 1.00 76.00 94 ASN A N 1
ATOM 787 C CA . ASN A 1 94 ? 12.239 -13.413 -0.302 1.00 76.00 94 ASN A CA 1
ATOM 788 C C . ASN A 1 94 ? 11.100 -13.299 -1.341 1.00 76.00 94 ASN A C 1
ATOM 790 O O . ASN A 1 94 ? 11.346 -13.370 -2.545 1.00 76.00 94 ASN A O 1
ATOM 794 N N . ARG A 1 95 ? 9.845 -13.175 -0.890 1.00 84.62 95 ARG A N 1
ATOM 795 C CA . ARG A 1 95 ? 8.642 -13.111 -1.739 1.00 84.62 95 ARG A CA 1
ATOM 796 C C . ARG A 1 95 ? 8.262 -11.683 -2.124 1.00 84.62 95 ARG A C 1
ATOM 798 O O . ARG A 1 95 ? 7.379 -11.494 -2.959 1.00 84.62 95 ARG A O 1
ATOM 805 N N . VAL A 1 96 ? 8.937 -10.704 -1.526 1.00 89.38 96 VAL A N 1
ATOM 806 C CA . VAL A 1 96 ? 8.738 -9.277 -1.760 1.00 89.38 96 VAL A CA 1
ATOM 807 C C . VAL A 1 96 ? 9.885 -8.737 -2.614 1.00 89.38 96 VAL A C 1
ATOM 809 O O . VAL A 1 96 ? 11.054 -8.989 -2.324 1.00 89.38 96 VAL A O 1
ATOM 812 N N . ARG A 1 97 ? 9.572 -8.004 -3.690 1.00 88.69 97 ARG A N 1
ATOM 813 C CA . ARG A 1 97 ? 10.594 -7.412 -4.573 1.00 88.69 97 ARG A CA 1
ATOM 814 C C . ARG A 1 97 ? 11.045 -6.029 -4.123 1.00 88.69 97 ARG A C 1
ATOM 816 O O . ARG A 1 97 ? 12.243 -5.759 -4.111 1.00 88.69 97 ARG A O 1
ATOM 823 N N . PHE A 1 98 ? 10.088 -5.167 -3.813 1.00 91.31 98 PHE A N 1
ATOM 824 C CA . PHE A 1 98 ? 10.302 -3.839 -3.263 1.00 91.31 98 PHE A CA 1
ATOM 825 C C . PHE A 1 98 ? 9.482 -3.711 -1.992 1.00 91.31 98 PHE A C 1
ATOM 827 O O . PHE A 1 98 ? 8.350 -4.187 -1.931 1.00 91.31 98 PHE A O 1
ATOM 834 N N . GLN A 1 99 ? 10.053 -3.058 -0.992 1.00 92.31 99 GLN A N 1
ATOM 835 C CA . GLN A 1 99 ? 9.405 -2.868 0.290 1.00 92.31 99 GLN A CA 1
ATOM 836 C C . GLN A 1 99 ? 9.597 -1.425 0.735 1.00 92.31 99 GLN A C 1
ATOM 838 O O . GLN A 1 99 ? 10.705 -0.892 0.664 1.00 92.31 99 GLN A O 1
ATOM 843 N N . TYR A 1 100 ? 8.513 -0.812 1.193 1.00 93.38 100 TYR A N 1
ATOM 844 C CA . TYR A 1 100 ? 8.523 0.473 1.863 1.00 93.38 100 TYR A CA 1
ATOM 845 C C . TYR A 1 100 ? 8.025 0.285 3.290 1.00 93.38 100 TYR A C 1
ATOM 847 O O . TYR A 1 100 ? 6.891 -0.144 3.510 1.00 93.38 100 TYR A O 1
ATOM 855 N N . THR A 1 101 ? 8.887 0.618 4.245 1.00 92.50 101 THR A N 1
ATOM 856 C CA . THR A 1 101 ? 8.584 0.509 5.667 1.00 92.50 101 THR A CA 1
ATOM 857 C C . THR A 1 101 ? 8.297 1.887 6.241 1.00 92.50 101 THR A C 1
ATOM 859 O O . THR A 1 101 ? 9.101 2.804 6.068 1.00 92.50 101 THR A O 1
ATOM 862 N N . TYR A 1 102 ? 7.179 2.029 6.947 1.00 91.75 102 TYR A N 1
ATOM 863 C CA . TYR A 1 102 ? 6.823 3.251 7.669 1.00 91.75 102 TYR A CA 1
ATOM 864 C C . TYR A 1 102 ? 6.706 2.995 9.176 1.00 91.75 102 TYR A C 1
ATOM 866 O O . TYR A 1 102 ? 6.452 1.877 9.602 1.00 91.75 102 TYR A O 1
ATOM 874 N N . ASN A 1 103 ? 6.893 4.045 9.982 1.00 89.69 103 ASN A N 1
ATOM 875 C CA . ASN A 1 103 ? 6.746 3.990 11.448 1.00 89.69 103 ASN A CA 1
ATOM 876 C C . ASN A 1 103 ? 5.425 4.601 11.942 1.00 89.69 103 ASN A C 1
ATOM 878 O O . ASN A 1 103 ? 5.066 4.475 13.108 1.00 89.69 103 ASN A O 1
ATOM 882 N N . LYS A 1 104 ? 4.764 5.385 11.086 1.00 88.56 104 LYS A N 1
ATOM 883 C CA . LYS A 1 104 ? 3.494 6.061 11.355 1.00 88.56 104 LYS A CA 1
ATOM 884 C C . LYS A 1 104 ? 2.555 5.762 10.207 1.00 88.56 104 LYS A C 1
ATOM 886 O O . LYS A 1 104 ? 2.990 5.743 9.060 1.00 88.56 104 LYS A O 1
ATOM 891 N N . GLU A 1 105 ? 1.278 5.605 10.512 1.00 84.62 105 GLU A N 1
ATOM 892 C CA . GLU A 1 105 ? 0.256 5.203 9.542 1.00 84.62 105 GLU A CA 1
ATOM 893 C C . GLU A 1 105 ? 0.108 6.202 8.384 1.00 84.62 105 GLU A C 1
ATOM 895 O O . GLU A 1 105 ? -0.080 5.794 7.240 1.00 84.62 105 GLU A O 1
ATOM 900 N N . ASP A 1 106 ? 0.317 7.498 8.645 1.00 85.56 106 ASP A N 1
ATOM 901 C CA . ASP A 1 106 ? 0.354 8.545 7.612 1.00 85.56 106 ASP A CA 1
ATOM 902 C C . ASP A 1 106 ? 1.438 8.287 6.544 1.00 85.56 106 ASP A C 1
ATOM 904 O O . ASP A 1 106 ? 1.307 8.706 5.392 1.00 85.56 106 ASP A O 1
ATOM 908 N N . GLY A 1 107 ? 2.491 7.540 6.899 1.00 89.19 107 GLY A N 1
ATOM 909 C CA . GLY A 1 107 ? 3.582 7.154 6.005 1.00 89.19 107 GLY A CA 1
ATOM 910 C C . GLY A 1 107 ? 3.148 6.253 4.845 1.00 89.19 107 GLY A C 1
ATOM 911 O O . GLY A 1 107 ? 3.877 6.136 3.861 1.00 89.19 107 GLY A O 1
ATOM 912 N N . ILE A 1 108 ? 1.938 5.681 4.879 1.00 91.19 108 ILE A N 1
ATOM 913 C CA . ILE A 1 108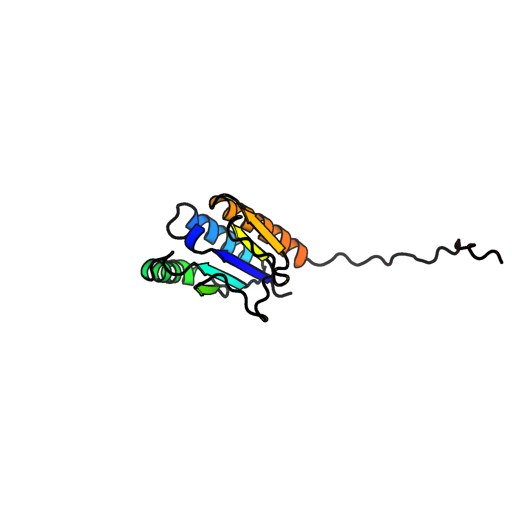 ? 1.352 4.974 3.726 1.00 91.19 108 ILE A CA 1
ATOM 914 C C . ILE A 1 108 ? 1.260 5.896 2.505 1.00 91.19 108 ILE A C 1
ATOM 916 O O . ILE A 1 108 ? 1.489 5.459 1.373 1.00 91.19 108 ILE A O 1
ATOM 920 N N . LEU A 1 109 ? 0.965 7.184 2.712 1.00 92.06 109 LEU A N 1
ATOM 921 C CA . LEU A 1 109 ? 0.877 8.156 1.623 1.00 92.06 109 LEU A CA 1
ATOM 922 C C . LEU A 1 109 ? 2.224 8.351 0.924 1.00 92.06 109 LEU A C 1
ATOM 924 O O . LEU A 1 109 ? 2.249 8.554 -0.296 1.00 92.06 109 LEU A O 1
ATOM 928 N N . ASP A 1 110 ? 3.320 8.291 1.673 1.00 93.25 110 ASP A N 1
ATOM 929 C CA . ASP A 1 110 ? 4.674 8.370 1.134 1.00 93.25 110 ASP A CA 1
ATOM 930 C C . ASP A 1 110 ? 5.071 7.060 0.455 1.00 93.25 110 ASP A C 1
ATOM 932 O O . ASP A 1 110 ? 5.597 7.087 -0.659 1.00 93.25 110 ASP A O 1
ATOM 936 N N . GLY A 1 111 ? 4.692 5.918 1.033 1.00 93.00 111 GLY A N 1
ATOM 937 C CA . GLY A 1 111 ? 4.852 4.609 0.397 1.00 93.00 111 GLY A CA 1
ATOM 938 C C . GLY A 1 111 ? 4.167 4.526 -0.968 1.00 93.00 111 GLY A C 1
ATOM 939 O O . GLY A 1 111 ? 4.741 4.006 -1.922 1.00 93.00 111 GLY A O 1
ATOM 940 N N . LEU A 1 112 ? 2.981 5.123 -1.110 1.00 93.19 112 LEU A N 1
ATOM 941 C CA . LEU A 1 112 ? 2.286 5.236 -2.395 1.00 93.19 112 LEU A CA 1
ATOM 942 C C . LEU A 1 112 ? 3.016 6.125 -3.407 1.00 93.19 112 LEU A C 1
ATOM 944 O O . LEU A 1 112 ? 3.005 5.831 -4.604 1.00 93.19 112 LEU A O 1
ATOM 948 N N . ASN A 1 113 ? 3.659 7.204 -2.950 1.00 93.44 113 ASN A N 1
ATOM 949 C CA . ASN A 1 113 ? 4.481 8.044 -3.821 1.00 93.44 113 ASN A CA 1
ATOM 950 C C . ASN A 1 113 ? 5.699 7.267 -4.338 1.00 93.44 113 ASN A C 1
ATOM 952 O O . ASN A 1 113 ? 6.016 7.350 -5.525 1.00 93.44 113 ASN A O 1
ATOM 956 N N . GLU A 1 114 ? 6.365 6.505 -3.469 1.00 94.06 114 GLU A N 1
ATOM 957 C CA . GLU A 1 114 ? 7.507 5.671 -3.851 1.00 94.06 114 GLU A CA 1
ATOM 958 C C . GLU A 1 114 ? 7.093 4.529 -4.776 1.00 94.06 114 GLU A C 1
ATOM 960 O O . GLU A 1 114 ? 7.715 4.327 -5.821 1.00 94.06 114 GLU A O 1
ATOM 965 N N . TYR A 1 115 ? 5.977 3.860 -4.479 1.00 92.94 115 TYR A N 1
ATOM 966 C CA . TYR A 1 115 ? 5.387 2.870 -5.376 1.00 92.94 115 TYR A CA 1
ATOM 967 C C . TYR A 1 115 ? 5.154 3.457 -6.770 1.00 92.94 115 TYR A C 1
ATOM 969 O O . TYR A 1 115 ? 5.550 2.850 -7.765 1.00 92.94 115 TYR A O 1
ATOM 977 N N . HIS A 1 116 ? 4.581 4.660 -6.856 1.00 91.81 116 HIS A N 1
ATOM 978 C CA . HIS A 1 116 ? 4.347 5.315 -8.136 1.00 91.81 116 HIS A CA 1
ATOM 979 C C . HIS A 1 116 ? 5.651 5.568 -8.910 1.00 91.81 116 HIS A C 1
ATOM 981 O O . HIS A 1 116 ? 5.744 5.224 -10.092 1.00 91.81 116 HIS A O 1
ATOM 987 N N . LYS A 1 117 ? 6.678 6.119 -8.250 1.00 91.50 117 LYS A N 1
ATOM 988 C CA . LYS A 1 117 ? 7.997 6.356 -8.860 1.00 91.50 117 LYS A CA 1
ATOM 989 C C . LYS A 1 117 ? 8.621 5.053 -9.362 1.00 91.50 117 LYS A C 1
ATOM 991 O O . LYS A 1 117 ? 9.060 4.986 -10.512 1.00 91.50 117 LYS A O 1
ATOM 996 N N . CYS A 1 118 ? 8.623 4.013 -8.528 1.00 91.00 118 CYS A N 1
ATOM 997 C CA . CYS A 1 118 ? 9.169 2.703 -8.867 1.00 91.00 118 CYS A CA 1
ATOM 998 C C . CYS A 1 118 ? 8.408 2.055 -10.020 1.00 91.00 118 CYS A C 1
ATOM 1000 O O . CYS A 1 118 ? 9.033 1.552 -10.953 1.00 91.00 118 CYS A O 1
ATOM 1002 N N . ALA A 1 119 ? 7.075 2.079 -9.982 1.00 89.88 119 ALA A N 1
ATOM 1003 C CA . ALA A 1 119 ? 6.236 1.518 -11.030 1.00 89.88 119 ALA A CA 1
ATOM 1004 C C . ALA A 1 119 ? 6.510 2.221 -12.360 1.00 89.88 119 ALA A C 1
ATOM 1006 O O . ALA A 1 119 ? 6.855 1.548 -13.327 1.00 89.88 119 ALA A O 1
ATOM 1007 N N . LYS A 1 120 ? 6.505 3.559 -12.376 1.00 89.06 120 LYS A N 1
ATOM 1008 C CA . LYS A 1 120 ? 6.802 4.364 -13.565 1.00 89.06 120 LYS A CA 1
ATOM 1009 C C . LYS A 1 120 ? 8.186 4.071 -14.145 1.00 89.06 120 LYS A C 1
ATOM 1011 O O . LYS A 1 120 ? 8.302 3.877 -15.350 1.00 89.06 120 LYS A O 1
ATOM 1016 N N . PHE A 1 121 ? 9.216 3.992 -13.303 1.00 87.44 121 PHE A N 1
ATOM 1017 C CA . PHE A 1 121 ? 10.578 3.645 -13.726 1.00 87.44 121 PHE A CA 1
ATOM 1018 C C . PHE A 1 121 ? 10.678 2.225 -14.300 1.00 87.44 121 PHE A C 1
ATOM 1020 O O . PHE A 1 121 ? 11.426 1.963 -15.237 1.00 87.44 121 PHE A O 1
ATOM 1027 N N . CYS A 1 122 ? 9.933 1.286 -13.723 1.00 85.19 122 CYS A N 1
ATOM 1028 C CA . CYS A 1 122 ? 9.983 -0.117 -14.107 1.00 85.19 122 CYS A CA 1
ATOM 1029 C C . CYS A 1 122 ? 9.152 -0.422 -15.364 1.00 85.19 122 CYS A C 1
ATOM 1031 O O . CYS A 1 122 ? 9.461 -1.380 -16.079 1.00 85.19 122 CYS A O 1
ATOM 1033 N N . THR A 1 123 ? 8.101 0.357 -15.630 1.00 83.19 123 THR A N 1
ATOM 1034 C CA . THR A 1 123 ? 7.213 0.182 -16.788 1.00 83.19 123 THR A CA 1
ATOM 1035 C C . THR A 1 123 ? 7.528 1.102 -17.961 1.00 83.19 123 THR A C 1
ATOM 1037 O O . THR A 1 123 ? 6.995 0.860 -19.041 1.00 83.19 123 THR A O 1
ATOM 1040 N N . SER A 1 124 ? 8.352 2.137 -17.780 1.00 83.06 124 SER A N 1
ATOM 1041 C CA . SER A 1 124 ? 8.753 3.020 -18.875 1.00 83.06 124 SER A CA 1
ATOM 1042 C C . SER A 1 124 ? 9.585 2.285 -19.925 1.00 83.06 124 SER A C 1
ATOM 1044 O O . SER A 1 124 ? 10.259 1.285 -19.649 1.00 83.06 124 SER A O 1
ATOM 1046 N N . GLU A 1 125 ? 9.539 2.789 -21.159 1.00 78.75 125 GLU A N 1
ATOM 1047 C CA . GLU A 1 125 ? 10.376 2.269 -22.232 1.00 78.75 125 GLU A CA 1
ATOM 1048 C C . GLU A 1 125 ? 11.847 2.429 -21.859 1.00 78.75 125 GLU A C 1
ATOM 1050 O O . GLU A 1 125 ? 12.322 3.511 -21.498 1.00 78.75 125 GLU A O 1
ATOM 1055 N N . LYS A 1 126 ? 12.575 1.313 -21.901 1.00 79.00 126 LYS A N 1
ATOM 1056 C CA . LYS A 1 126 ? 13.994 1.323 -21.573 1.00 79.00 126 LYS A CA 1
ATOM 1057 C C . LYS A 1 126 ? 14.741 2.023 -22.702 1.00 79.00 126 LYS A C 1
ATOM 1059 O O . LYS A 1 126 ? 14.494 1.697 -23.864 1.00 79.00 126 LYS A O 1
ATOM 1064 N N . PRO A 1 127 ? 15.690 2.917 -22.381 1.00 79.75 127 PRO A N 1
ATOM 1065 C CA . PRO A 1 127 ? 16.513 3.524 -23.408 1.00 79.75 127 PRO A CA 1
ATOM 1066 C C . PRO A 1 127 ? 17.238 2.422 -24.198 1.00 79.75 127 PRO A C 1
ATOM 1068 O O . PRO A 1 127 ? 17.630 1.403 -23.609 1.00 79.75 127 PRO A O 1
ATOM 1071 N N . PRO A 1 128 ? 17.421 2.598 -25.517 1.00 80.25 128 PRO A N 1
ATOM 1072 C CA . PRO A 1 128 ? 18.106 1.618 -26.344 1.00 80.25 128 PRO A CA 1
ATOM 1073 C C . PRO A 1 128 ? 19.504 1.366 -25.774 1.00 80.25 128 PRO A C 1
ATOM 1075 O O . PRO A 1 128 ? 20.295 2.292 -25.577 1.00 80.25 128 PRO A O 1
ATOM 1078 N N . LYS A 1 129 ? 19.801 0.100 -25.459 1.00 77.75 129 LYS A N 1
ATOM 1079 C CA . LYS A 1 129 ? 21.107 -0.284 -24.918 1.00 77.75 129 LYS A CA 1
ATOM 1080 C C . LYS A 1 129 ? 22.180 0.026 -25.959 1.00 77.75 129 LYS A C 1
ATOM 1082 O O . LYS A 1 129 ? 22.238 -0.626 -26.996 1.00 77.75 129 LYS A O 1
ATOM 1087 N N . ARG A 1 130 ? 23.068 0.976 -25.660 1.00 78.06 130 ARG A N 1
ATOM 1088 C CA . ARG A 1 130 ? 24.334 1.110 -26.388 1.00 78.06 130 ARG A CA 1
ATOM 1089 C C . ARG A 1 130 ? 25.216 -0.081 -26.019 1.00 78.06 130 ARG A C 1
ATOM 1091 O O . ARG A 1 130 ? 25.445 -0.333 -24.837 1.00 78.06 130 ARG A O 1
ATOM 1098 N N . GLN A 1 131 ? 25.664 -0.837 -27.017 1.00 77.00 131 GLN A N 1
ATOM 1099 C CA . GLN A 1 131 ? 26.576 -1.958 -26.810 1.00 77.00 131 GLN A CA 1
ATOM 1100 C C . GLN A 1 131 ? 27.864 -1.449 -26.149 1.00 77.00 131 GLN A C 1
ATOM 1102 O O . GLN A 1 131 ? 28.494 -0.513 -26.640 1.00 77.00 131 GLN A O 1
ATOM 1107 N N . LYS A 1 132 ? 28.250 -2.060 -25.023 1.00 75.56 132 LYS A N 1
ATOM 1108 C CA . LYS A 1 132 ? 29.554 -1.813 -24.404 1.00 75.56 132 LYS A CA 1
ATOM 1109 C C . LYS A 1 132 ? 30.625 -2.395 -25.331 1.00 75.56 132 LYS A C 1
ATOM 1111 O O . LYS A 1 132 ? 30.595 -3.590 -25.618 1.00 75.56 132 LYS A O 1
ATOM 1116 N N . ARG A 1 133 ? 31.537 -1.554 -25.820 1.00 69.69 133 ARG A N 1
ATOM 1117 C CA . ARG A 1 133 ? 32.734 -1.996 -26.545 1.00 69.69 133 ARG A CA 1
ATOM 1118 C C . ARG A 1 133 ? 33.648 -2.745 -25.568 1.00 69.69 133 ARG A C 1
ATOM 1120 O O . ARG A 1 133 ? 34.029 -2.186 -24.544 1.00 69.69 133 ARG A O 1
ATOM 1127 N N . ASN A 1 134 ? 33.921 -4.014 -25.862 1.00 68.44 134 ASN A N 1
ATOM 1128 C CA . ASN A 1 134 ? 34.830 -4.888 -25.107 1.00 68.44 134 ASN A CA 1
ATOM 1129 C C . ASN A 1 134 ? 36.083 -5.249 -25.937 1.00 68.44 134 ASN A C 1
ATOM 1131 O O . ASN A 1 134 ? 36.790 -6.191 -25.606 1.00 68.44 134 ASN A O 1
ATOM 1135 N N . ASP A 1 135 ? 36.356 -4.514 -27.012 1.00 70.06 135 ASP A N 1
ATOM 1136 C CA . ASP A 1 135 ? 37.450 -4.725 -27.968 1.00 70.06 135 ASP A CA 1
ATOM 1137 C C . ASP A 1 135 ? 38.767 -4.048 -27.547 1.00 70.06 135 ASP A C 1
ATOM 1139 O O . ASP A 1 135 ? 39.577 -3.677 -28.389 1.00 70.06 135 ASP A O 1
ATOM 1143 N N . ASN A 1 136 ? 39.007 -3.877 -26.243 1.00 58.97 136 ASN A N 1
ATOM 1144 C CA . ASN A 1 136 ? 40.299 -3.379 -25.782 1.00 58.97 136 ASN A CA 1
ATOM 1145 C C . ASN A 1 136 ? 41.328 -4.521 -25.822 1.00 58.97 136 ASN A C 1
ATOM 1147 O O . ASN A 1 136 ? 41.371 -5.346 -24.913 1.00 58.97 136 ASN A O 1
ATOM 1151 N N . GLU A 1 137 ? 42.159 -4.551 -26.864 1.00 58.50 137 GLU A N 1
ATOM 1152 C CA . GLU A 1 137 ? 43.245 -5.523 -27.091 1.00 58.50 137 GLU A CA 1
ATOM 1153 C C . GLU A 1 137 ? 44.411 -5.421 -26.079 1.00 58.50 137 GLU A C 1
ATOM 1155 O O . GLU A 1 137 ? 45.379 -6.165 -26.165 1.00 58.50 137 GLU A O 1
ATOM 1160 N N . SER A 1 138 ? 44.336 -4.544 -25.072 1.00 58.47 138 SER A N 1
ATOM 1161 C CA . SER A 1 138 ? 45.428 -4.286 -24.117 1.00 58.47 138 SER A CA 1
ATOM 1162 C C . SER A 1 138 ? 45.553 -5.311 -22.967 1.00 58.47 138 SER A C 1
ATOM 1164 O O . SER A 1 138 ? 46.068 -4.973 -21.898 1.00 58.47 138 SER A O 1
ATOM 1166 N N . SER A 1 139 ? 45.098 -6.557 -23.129 1.00 54.44 139 SER A N 1
ATOM 1167 C CA . SER A 1 139 ? 45.319 -7.620 -22.132 1.00 54.44 139 SER A CA 1
ATOM 1168 C C . SER A 1 139 ? 46.609 -8.407 -22.393 1.00 54.44 139 SER A C 1
ATOM 1170 O O . SER A 1 139 ? 46.571 -9.626 -22.549 1.00 54.44 139 SER A O 1
ATOM 1172 N N . ASP A 1 140 ? 47.755 -7.721 -22.373 1.00 58.22 140 ASP A N 1
ATOM 1173 C CA . ASP A 1 140 ? 49.096 -8.325 -22.288 1.00 58.22 140 ASP A CA 1
ATOM 1174 C C . ASP A 1 140 ? 49.395 -8.808 -20.851 1.00 58.22 140 ASP A C 1
ATOM 1176 O O . ASP A 1 140 ? 50.353 -8.396 -20.196 1.00 58.22 140 ASP A O 1
ATOM 1180 N N . TYR A 1 141 ? 48.559 -9.708 -20.325 1.00 60.28 141 TYR A N 1
ATOM 1181 C CA . TYR A 1 141 ? 48.782 -10.349 -19.022 1.00 60.28 141 TYR A CA 1
ATOM 1182 C C . TYR A 1 141 ? 48.791 -11.869 -19.141 1.00 60.28 141 TYR A C 1
ATOM 1184 O O . TYR A 1 141 ? 48.039 -12.573 -18.471 1.00 60.28 141 TYR A O 1
ATOM 1192 N N . ARG A 1 142 ? 49.678 -12.382 -19.990 1.00 58.62 142 ARG A N 1
ATOM 1193 C CA . ARG A 1 142 ? 50.291 -13.701 -19.805 1.00 58.62 142 ARG A CA 1
ATOM 1194 C C . ARG A 1 142 ? 51.759 -13.589 -20.188 1.00 58.62 142 ARG A C 1
ATOM 1196 O O . ARG A 1 142 ? 52.119 -13.823 -21.335 1.00 58.62 142 ARG A O 1
ATOM 1203 N N . LYS A 1 143 ? 52.597 -13.187 -19.230 1.00 52.97 143 LYS A N 1
ATOM 1204 C CA . LYS A 1 143 ? 54.023 -13.499 -19.337 1.00 52.97 143 LYS A CA 1
ATOM 1205 C C . LYS A 1 143 ? 54.225 -14.953 -18.877 1.00 52.97 143 LYS A C 1
ATOM 1207 O O . LYS A 1 143 ? 53.583 -15.323 -17.891 1.00 52.97 143 LYS A O 1
ATOM 1212 N N . PRO A 1 144 ? 55.002 -15.751 -19.630 1.00 62.69 144 PRO A N 1
ATOM 1213 C CA . PRO A 1 144 ? 55.314 -17.143 -19.312 1.00 62.69 144 PRO A CA 1
ATOM 1214 C C . PRO A 1 144 ? 56.143 -17.281 -18.032 1.00 62.69 144 PRO A C 1
ATOM 1216 O O . PRO A 1 144 ? 56.830 -16.299 -17.662 1.00 62.69 144 PRO A O 1
#

Sequence (144 aa):
MKVNVRMNLSHFLNKKFEEQVINKLEKIHKDSIKYYLTLWYEDGSVKSDDVKRFILDYEKRLHFKTNIKVGDDLGPNDFVWFDIIDAGNVNKTNRVRFQYTYNKEDGILDGLNEYHKCAKFCTSEKPPKRQKRNDNESSDYRKP